Protein AF-A0A1H7XG34-F1 (afdb_monomer_lite)

Foldseek 3Di:
DPLLVVLVVVCVVVVHQLQRVQVQLVHHSVQSVCSNVVVDDQDPSNQVSVCVVVVHRSPDPPPPDD

Organism: NCBI:txid43775

Structure (mmCIF, N/CA/C/O backbone):
data_AF-A0A1H7XG34-F1
#
_entry.id   AF-A0A1H7XG34-F1
#
loop_
_atom_site.group_PDB
_atom_site.id
_atom_site.type_symbol
_atom_site.label_atom_id
_atom_site.label_alt_id
_atom_site.label_comp_id
_atom_site.label_asym_id
_atom_site.label_entity_id
_atom_site.label_seq_id
_atom_site.pdbx_PDB_ins_code
_atom_site.Cartn_x
_atom_site.Cartn_y
_atom_site.Cartn_z
_atom_site.occupancy
_atom_site.B_iso_or_equiv
_atom_site.auth_seq_id
_atom_site.auth_comp_id
_atom_site.auth_asym_id
_atom_site.auth_atom_id
_atom_site.pdbx_PDB_model_num
ATOM 1 N N . MET A 1 1 ? 0.958 -18.142 -8.688 1.00 52.12 1 MET A N 1
ATOM 2 C CA . MET A 1 1 ? 0.231 -17.315 -7.697 1.00 52.12 1 MET A CA 1
ATOM 3 C C . MET A 1 1 ? 0.223 -15.874 -8.171 1.00 52.12 1 MET A C 1
ATOM 5 O O . MET A 1 1 ? 1.222 -15.429 -8.723 1.00 52.12 1 MET A O 1
ATOM 9 N N . ASP A 1 2 ? -0.895 -15.171 -8.009 1.00 68.38 2 ASP A N 1
ATOM 10 C CA . ASP A 1 2 ? -1.041 -13.783 -8.444 1.00 68.38 2 ASP A CA 1
ATOM 11 C C . ASP A 1 2 ? -0.631 -12.830 -7.309 1.00 68.38 2 ASP A C 1
ATOM 13 O O . ASP A 1 2 ? -1.427 -12.516 -6.424 1.00 68.38 2 ASP A O 1
ATOM 17 N N . LEU A 1 3 ? 0.627 -12.375 -7.331 1.00 67.44 3 LEU A N 1
ATOM 18 C CA . LEU A 1 3 ? 1.231 -11.533 -6.286 1.00 67.44 3 LEU A CA 1
ATOM 19 C C . LEU A 1 3 ? 0.380 -10.306 -5.913 1.00 67.44 3 LEU A C 1
ATOM 21 O O . LEU A 1 3 ? 0.378 -9.887 -4.754 1.00 67.44 3 LEU A O 1
ATOM 25 N N . LYS A 1 4 ? -0.366 -9.730 -6.869 1.00 72.06 4 LYS A N 1
ATOM 26 C CA . LYS A 1 4 ? -1.246 -8.577 -6.604 1.00 72.06 4 LYS A CA 1
ATOM 27 C C . LYS A 1 4 ? -2.447 -8.975 -5.742 1.00 72.06 4 LYS A C 1
ATOM 29 O O . LYS A 1 4 ? -2.849 -8.222 -4.851 1.00 72.06 4 LYS A O 1
ATOM 34 N N . ALA A 1 5 ? -3.011 -10.156 -6.000 1.00 72.94 5 ALA A N 1
ATOM 35 C CA . ALA A 1 5 ? -4.141 -10.692 -5.260 1.00 72.94 5 ALA A CA 1
ATOM 36 C C . ALA A 1 5 ? -3.712 -11.009 -3.825 1.00 72.94 5 ALA A C 1
ATOM 38 O O . ALA A 1 5 ? -4.407 -10.619 -2.886 1.00 72.94 5 ALA A O 1
ATOM 39 N N . ASP A 1 6 ? -2.522 -11.588 -3.660 1.00 81.31 6 ASP A N 1
ATOM 40 C CA . ASP A 1 6 ? -1.954 -11.905 -2.351 1.00 81.31 6 ASP A CA 1
ATOM 41 C C . ASP A 1 6 ? -1.625 -10.642 -1.544 1.00 81.31 6 ASP A C 1
ATOM 43 O O . ASP A 1 6 ? -1.964 -10.561 -0.363 1.00 81.31 6 ASP A O 1
ATOM 47 N N . PHE A 1 7 ? -1.059 -9.608 -2.175 1.00 84.88 7 PHE A N 1
ATOM 48 C CA . PHE A 1 7 ? -0.776 -8.323 -1.524 1.00 84.88 7 PHE A CA 1
ATOM 49 C C . PHE A 1 7 ? -2.045 -7.609 -1.049 1.00 84.88 7 PHE A C 1
ATOM 51 O O . PHE A 1 7 ? -2.143 -7.206 0.114 1.00 84.88 7 PHE A O 1
ATOM 58 N N . LYS A 1 8 ? -3.056 -7.505 -1.919 1.00 89.44 8 LYS A N 1
ATOM 59 C CA . LYS A 1 8 ? -4.340 -6.884 -1.569 1.00 89.44 8 LYS A CA 1
ATOM 60 C C . LYS A 1 8 ? -5.072 -7.666 -0.480 1.00 89.44 8 LYS A C 1
ATOM 62 O O . LYS A 1 8 ? -5.648 -7.053 0.421 1.00 89.44 8 LYS A O 1
ATOM 67 N N . LYS A 1 9 ? -5.067 -9.001 -0.563 1.00 88.00 9 LYS A N 1
ATOM 68 C CA . LYS A 1 9 ? -5.676 -9.885 0.437 1.00 88.00 9 LYS A CA 1
ATOM 69 C C . LYS A 1 9 ? -5.007 -9.690 1.793 1.00 88.00 9 LYS A C 1
ATOM 71 O O . LYS A 1 9 ? -5.674 -9.288 2.738 1.00 88.00 9 LYS A O 1
ATOM 76 N N . LYS A 1 10 ? -3.684 -9.826 1.856 1.00 85.88 10 LYS A N 1
ATOM 77 C CA . LYS A 1 10 ? -2.924 -9.675 3.098 1.00 85.88 10 LYS A CA 1
ATOM 78 C C . LYS A 1 10 ? -3.082 -8.279 3.731 1.00 85.88 10 LYS A C 1
ATOM 80 O O . LYS A 1 10 ? -3.257 -8.177 4.945 1.00 85.88 10 LYS A O 1
ATOM 85 N N . ARG A 1 11 ? -3.148 -7.195 2.938 1.00 90.94 11 ARG A N 1
ATOM 86 C CA . ARG A 1 11 ? -3.481 -5.854 3.470 1.00 90.94 11 ARG A CA 1
ATOM 87 C C . ARG A 1 11 ? -4.864 -5.826 4.132 1.00 90.94 11 ARG A C 1
ATOM 89 O O . ARG A 1 11 ? -5.028 -5.210 5.188 1.00 90.94 11 ARG A O 1
ATOM 96 N N . LYS A 1 12 ? -5.864 -6.436 3.488 1.00 91.50 12 LYS A N 1
ATOM 97 C CA . LYS A 1 12 ? -7.231 -6.515 4.017 1.00 91.50 12 LYS A CA 1
ATOM 98 C C . LYS A 1 12 ? -7.312 -7.387 5.270 1.00 91.50 12 LYS A C 1
ATOM 100 O O . LYS A 1 12 ? -8.013 -6.992 6.196 1.00 91.50 12 LYS A O 1
ATOM 105 N N . ASP A 1 13 ? -6.564 -8.485 5.332 1.00 89.50 13 ASP A N 1
ATOM 106 C CA . ASP A 1 13 ? -6.492 -9.366 6.506 1.00 89.50 13 ASP A CA 1
ATOM 107 C C . ASP A 1 13 ? -5.932 -8.614 7.727 1.00 89.50 13 ASP A C 1
ATOM 109 O O . ASP A 1 13 ? -6.445 -8.741 8.838 1.00 89.50 13 ASP A O 1
ATOM 113 N N . LEU A 1 14 ? -4.964 -7.715 7.507 1.00 86.38 14 LEU A N 1
ATOM 114 C CA . LEU A 1 14 ? -4.454 -6.789 8.527 1.00 86.38 14 LEU A CA 1
ATOM 115 C C . LEU A 1 14 ? -5.382 -5.599 8.829 1.00 86.38 14 LEU A C 1
ATOM 117 O O . LEU A 1 14 ? -5.030 -4.737 9.636 1.00 86.38 14 LEU A O 1
ATOM 121 N N . LYS A 1 15 ? -6.544 -5.507 8.169 1.00 92.62 15 LYS A N 1
ATOM 122 C CA . LYS A 1 15 ? -7.506 -4.396 8.279 1.00 92.62 15 LYS A CA 1
ATOM 123 C C . LYS A 1 15 ? -6.875 -3.017 8.036 1.00 92.62 15 LYS A C 1
ATOM 125 O O . LYS A 1 15 ? -7.291 -2.016 8.616 1.00 92.62 15 LYS A O 1
ATOM 130 N N . LEU A 1 16 ? -5.875 -2.945 7.154 1.00 92.31 16 LEU A N 1
ATOM 131 C CA . LEU A 1 16 ? -5.196 -1.695 6.813 1.00 92.31 16 LEU A CA 1
ATOM 132 C C . LEU A 1 16 ? -5.836 -1.029 5.593 1.00 92.31 16 LEU A C 1
ATOM 134 O O . LEU A 1 16 ? -6.103 -1.668 4.572 1.00 92.31 16 LEU A O 1
ATOM 138 N N . SER A 1 17 ? -6.011 0.291 5.650 1.00 96.00 17 SER A N 1
ATOM 139 C CA . SER A 1 17 ? -6.256 1.084 4.443 1.00 96.00 17 SER A CA 1
ATOM 140 C C . SER A 1 17 ? -4.988 1.146 3.579 1.00 96.00 17 SER A C 1
ATOM 142 O O . SER A 1 17 ? -3.880 0.913 4.065 1.00 96.00 17 SER A O 1
ATOM 144 N N . GLN A 1 18 ? -5.123 1.485 2.293 1.00 95.25 18 GLN A N 1
ATOM 145 C CA . GLN A 1 18 ? -3.957 1.688 1.419 1.00 95.25 18 GLN A CA 1
ATOM 146 C C . GLN A 1 18 ? -3.026 2.784 1.963 1.00 95.25 18 GLN A C 1
ATOM 148 O O . GLN A 1 18 ? -1.812 2.634 1.920 1.00 95.25 18 GLN A O 1
ATOM 153 N N . ALA A 1 19 ? -3.591 3.857 2.530 1.00 95.88 19 ALA A N 1
ATOM 154 C CA . ALA A 1 19 ? -2.820 4.949 3.118 1.00 95.88 19 ALA A CA 1
ATOM 155 C C . ALA A 1 19 ? -2.093 4.513 4.399 1.00 95.88 19 ALA A C 1
ATOM 157 O O . ALA A 1 19 ? -0.936 4.871 4.601 1.00 95.88 19 ALA A O 1
ATOM 158 N N . ALA A 1 20 ? -2.744 3.706 5.243 1.00 93.62 20 ALA A N 1
ATOM 159 C CA . ALA A 1 20 ? -2.125 3.169 6.450 1.00 93.62 20 ALA A CA 1
ATOM 160 C C . ALA A 1 20 ? -0.975 2.211 6.116 1.00 93.62 20 ALA A C 1
ATOM 162 O O . ALA A 1 20 ? 0.076 2.285 6.748 1.00 93.62 20 ALA A O 1
ATOM 163 N N . LEU A 1 21 ? -1.151 1.344 5.111 1.00 92.56 21 LEU A N 1
ATOM 164 C CA . LEU A 1 21 ? -0.076 0.471 4.645 1.00 92.56 21 LEU A CA 1
ATOM 165 C C . LEU A 1 21 ? 1.071 1.282 4.034 1.00 92.56 21 LEU A C 1
ATOM 167 O O . LEU A 1 21 ? 2.214 1.069 4.421 1.00 92.56 21 LEU A O 1
ATOM 171 N N . GLY A 1 22 ? 0.768 2.249 3.163 1.00 93.38 22 GLY A N 1
ATOM 172 C CA . GLY A 1 22 ? 1.771 3.140 2.578 1.00 93.38 22 GLY A CA 1
ATOM 173 C C . GLY A 1 22 ? 2.599 3.830 3.659 1.00 93.38 22 GLY A C 1
ATOM 174 O O . GLY A 1 22 ? 3.819 3.696 3.672 1.00 93.38 22 GLY A O 1
ATOM 175 N N . LYS A 1 23 ? 1.944 4.444 4.655 1.00 93.94 23 LYS A N 1
ATOM 176 C CA . LYS A 1 23 ? 2.627 5.091 5.786 1.00 93.94 23 LYS A CA 1
ATOM 177 C C . LYS A 1 23 ? 3.574 4.139 6.523 1.00 93.94 23 LYS A C 1
ATOM 179 O O . LYS A 1 23 ? 4.663 4.552 6.902 1.00 93.94 23 LYS A O 1
ATOM 184 N N . ARG A 1 24 ? 3.180 2.876 6.721 1.00 90.44 24 ARG A N 1
ATOM 185 C CA . ARG A 1 24 ? 4.042 1.863 7.354 1.00 90.44 24 ARG A CA 1
ATOM 186 C C . ARG A 1 24 ? 5.225 1.461 6.468 1.00 90.44 24 ARG A C 1
ATOM 188 O O . ARG A 1 24 ? 6.300 1.228 7.000 1.00 90.44 24 ARG A O 1
ATOM 195 N N . MET A 1 25 ? 5.028 1.419 5.152 1.00 89.19 25 MET A N 1
ATOM 196 C CA . MET A 1 25 ? 6.068 1.142 4.153 1.00 89.19 25 MET A CA 1
ATOM 197 C C . MET A 1 25 ? 6.987 2.345 3.874 1.00 89.19 25 MET A C 1
ATOM 199 O O . MET A 1 25 ? 7.925 2.210 3.099 1.00 89.19 25 MET A O 1
ATOM 203 N N . GLY A 1 26 ? 6.709 3.531 4.430 1.00 91.31 26 GLY A N 1
ATOM 204 C CA . GLY A 1 26 ? 7.402 4.767 4.040 1.00 91.31 26 GLY A CA 1
ATOM 205 C C . GLY A 1 26 ? 7.055 5.241 2.620 1.00 91.31 26 GLY A C 1
ATOM 206 O O . GLY A 1 26 ? 7.835 5.943 1.985 1.00 91.31 26 GLY A O 1
ATOM 207 N N . ARG A 1 27 ? 5.889 4.840 2.102 1.00 92.94 27 ARG A N 1
ATOM 208 C CA . ARG A 1 27 ? 5.397 5.128 0.748 1.00 92.94 27 ARG A CA 1
ATOM 209 C C . ARG A 1 27 ? 4.069 5.883 0.808 1.00 92.94 27 ARG A C 1
ATOM 211 O O . ARG A 1 27 ? 3.376 5.891 1.825 1.00 92.94 27 ARG A O 1
ATOM 218 N N . ASP A 1 28 ? 3.674 6.505 -0.295 1.00 95.00 28 ASP A N 1
ATOM 219 C CA . ASP A 1 28 ? 2.352 7.120 -0.380 1.00 95.00 28 ASP A CA 1
ATOM 220 C C . ASP A 1 28 ? 1.243 6.080 -0.665 1.00 95.00 28 ASP A C 1
ATOM 222 O O . ASP A 1 28 ? 1.480 4.904 -0.965 1.00 95.00 28 ASP A O 1
ATOM 226 N N . ARG A 1 29 ? -0.016 6.519 -0.562 1.00 96.06 29 ARG A N 1
ATOM 227 C CA . ARG A 1 29 ? -1.194 5.691 -0.873 1.00 96.06 29 ARG A CA 1
ATOM 228 C C . ARG A 1 29 ? -1.219 5.245 -2.344 1.00 96.06 29 ARG A C 1
ATOM 230 O O . ARG A 1 29 ? -1.753 4.175 -2.645 1.00 96.06 29 ARG A O 1
ATOM 237 N N . ASN A 1 30 ? -0.705 6.068 -3.256 1.00 95.94 30 ASN A N 1
ATOM 238 C CA . ASN A 1 30 ? -0.758 5.816 -4.693 1.00 95.94 30 ASN A CA 1
ATOM 239 C C . ASN A 1 30 ? 0.192 4.679 -5.088 1.00 95.94 30 ASN A C 1
ATOM 241 O O . ASN A 1 30 ? -0.199 3.850 -5.903 1.00 95.94 30 ASN A O 1
ATOM 245 N N . HIS A 1 31 ? 1.359 4.563 -4.448 1.00 93.81 31 HIS A N 1
ATOM 246 C CA . HIS A 1 31 ? 2.278 3.429 -4.587 1.00 93.81 31 HIS A CA 1
ATOM 247 C C . HIS A 1 31 ? 1.565 2.105 -4.301 1.00 93.81 31 HIS A C 1
ATOM 249 O O . HIS A 1 31 ? 1.529 1.210 -5.143 1.00 93.81 31 HIS A O 1
ATOM 255 N N . VAL A 1 32 ? 0.879 2.022 -3.155 1.00 93.12 32 VAL A N 1
ATOM 256 C CA . VAL A 1 32 ? 0.088 0.841 -2.765 1.00 93.12 32 VAL A CA 1
ATOM 257 C C . VAL A 1 32 ? -1.035 0.568 -3.770 1.00 93.12 32 VAL A C 1
ATOM 259 O O . VAL A 1 32 ? -1.246 -0.575 -4.173 1.00 93.12 32 VAL A O 1
ATOM 262 N N . SER A 1 33 ? -1.748 1.608 -4.210 1.00 94.81 33 SER A N 1
ATOM 263 C CA . SER A 1 33 ? -2.798 1.479 -5.227 1.00 94.81 33 SER A CA 1
ATOM 264 C C . SER A 1 33 ? -2.254 0.958 -6.563 1.00 94.81 33 SER A C 1
ATOM 266 O O . SER A 1 33 ? -2.887 0.110 -7.191 1.00 94.81 33 SER A O 1
ATOM 268 N N . ASN A 1 34 ? -1.088 1.431 -7.002 1.00 93.88 34 ASN A N 1
ATOM 269 C CA . ASN A 1 34 ? -0.464 1.005 -8.252 1.00 93.88 34 ASN A CA 1
ATOM 270 C C . ASN A 1 34 ? -0.014 -0.455 -8.192 1.00 93.88 34 ASN A C 1
ATOM 272 O O . ASN A 1 34 ? -0.245 -1.188 -9.153 1.00 93.88 34 ASN A O 1
ATOM 276 N N . ILE A 1 35 ? 0.531 -0.900 -7.056 1.00 91.19 35 ILE A N 1
ATOM 277 C CA . ILE A 1 35 ? 0.859 -2.313 -6.817 1.00 91.19 35 ILE A CA 1
ATOM 278 C C . ILE A 1 35 ? -0.400 -3.183 -6.911 1.00 91.19 35 ILE A C 1
ATOM 280 O O . ILE A 1 35 ? -0.429 -4.156 -7.661 1.00 91.19 35 ILE A O 1
ATOM 284 N N . GLU A 1 36 ? -1.482 -2.815 -6.216 1.00 90.44 36 GLU A N 1
ATOM 285 C CA . GLU A 1 36 ? -2.736 -3.587 -6.237 1.00 90.44 36 GLU A CA 1
ATOM 286 C C . GLU A 1 36 ? -3.401 -3.641 -7.617 1.00 90.44 36 GLU A C 1
ATOM 288 O O . GLU A 1 36 ? -4.141 -4.580 -7.917 1.00 90.44 36 GLU A O 1
ATOM 293 N N . ARG A 1 37 ? -3.154 -2.630 -8.454 1.00 90.44 37 ARG A N 1
ATOM 294 C CA . ARG A 1 37 ? -3.619 -2.566 -9.845 1.00 90.44 37 ARG A CA 1
ATOM 295 C C . ARG A 1 37 ? -2.663 -3.249 -10.828 1.00 90.44 37 ARG A C 1
ATOM 297 O O . ARG A 1 37 ? -3.002 -3.348 -12.001 1.00 90.44 37 ARG A O 1
ATOM 304 N N . GLY A 1 38 ? -1.494 -3.704 -10.375 1.00 88.12 38 GLY A N 1
ATOM 305 C CA . GLY A 1 38 ? -0.454 -4.287 -11.226 1.00 88.12 38 GLY A CA 1
ATOM 306 C C . GLY A 1 38 ? 0.269 -3.275 -12.121 1.00 88.12 38 GLY A C 1
ATOM 307 O O . GLY A 1 38 ? 0.952 -3.673 -13.056 1.00 88.12 38 GLY A O 1
ATOM 308 N N . LEU A 1 39 ? 0.126 -1.975 -11.847 1.00 88.44 39 LEU A N 1
ATOM 309 C CA . LEU A 1 39 ? 0.801 -0.894 -12.577 1.00 88.44 39 LEU A CA 1
ATOM 310 C C . LEU A 1 39 ? 2.247 -0.690 -12.106 1.00 88.44 3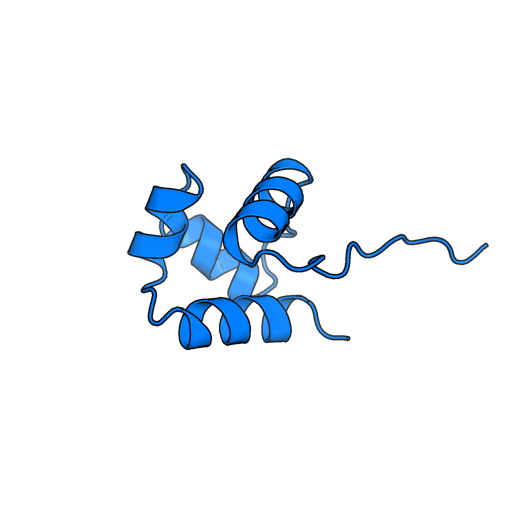9 LEU A C 1
ATOM 312 O O . LEU A 1 39 ? 3.034 -0.014 -12.761 1.00 88.44 39 LEU A O 1
ATOM 316 N N . THR A 1 40 ? 2.601 -1.238 -10.945 1.00 88.00 40 THR A N 1
ATOM 317 C CA . THR A 1 40 ? 3.940 -1.146 -10.363 1.00 88.00 40 THR A CA 1
ATOM 318 C C . THR A 1 40 ? 4.292 -2.472 -9.706 1.00 88.00 40 THR A C 1
ATOM 320 O O . THR A 1 40 ? 3.456 -3.086 -9.044 1.00 88.00 40 THR A O 1
ATOM 323 N N . ARG A 1 41 ? 5.528 -2.934 -9.906 1.00 86.06 41 ARG A N 1
ATOM 324 C CA . ARG A 1 41 ? 6.054 -4.138 -9.249 1.00 86.06 41 ARG A CA 1
ATOM 325 C C . ARG A 1 41 ? 6.593 -3.766 -7.868 1.00 86.06 41 ARG A C 1
ATOM 327 O O . ARG A 1 41 ? 7.097 -2.663 -7.684 1.00 86.06 41 ARG A O 1
ATOM 334 N N . LEU A 1 42 ? 6.503 -4.695 -6.921 1.00 84.12 42 LEU A N 1
ATOM 335 C CA . LEU A 1 42 ? 7.140 -4.552 -5.613 1.00 84.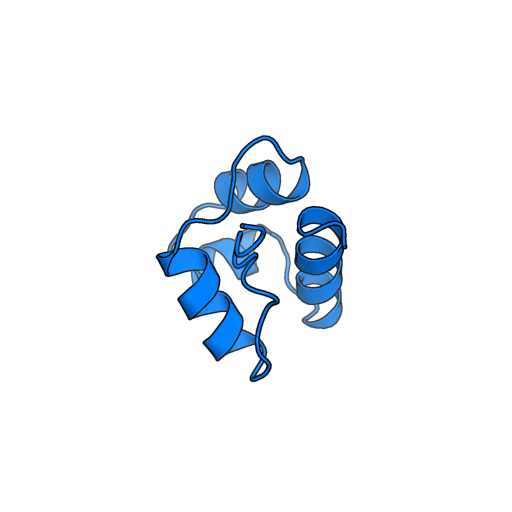12 42 LEU A CA 1
ATOM 336 C C . LEU A 1 42 ? 8.662 -4.483 -5.783 1.00 84.12 42 LEU A C 1
ATOM 338 O O . LEU A 1 42 ? 9.248 -5.309 -6.488 1.00 84.12 42 LEU A O 1
ATOM 342 N N . SER A 1 43 ? 9.292 -3.508 -5.134 1.00 86.12 43 SER A N 1
ATOM 343 C CA . SER A 1 43 ? 10.748 -3.445 -5.019 1.00 86.12 43 SER A CA 1
ATOM 344 C C . SER A 1 43 ? 11.261 -4.465 -3.996 1.00 86.12 43 SER A C 1
ATOM 346 O O . SER A 1 43 ? 10.499 -4.980 -3.176 1.00 86.12 43 SER A O 1
ATOM 348 N N . ALA A 1 44 ? 12.568 -4.742 -4.000 1.00 84.44 44 ALA A N 1
ATOM 349 C CA . ALA A 1 44 ? 13.190 -5.607 -2.992 1.00 84.44 44 ALA A CA 1
ATOM 350 C C . ALA A 1 44 ? 12.966 -5.090 -1.557 1.00 84.44 44 ALA A C 1
ATOM 352 O O . ALA A 1 44 ? 12.725 -5.876 -0.643 1.00 84.44 44 ALA A O 1
ATOM 353 N N . GLU A 1 45 ? 12.986 -3.768 -1.369 1.00 85.62 45 GLU A N 1
ATOM 354 C CA . GLU A 1 45 ? 12.682 -3.130 -0.088 1.00 85.62 45 GLU A CA 1
ATOM 355 C C . GLU A 1 45 ? 11.231 -3.382 0.341 1.00 85.62 45 GLU A C 1
ATOM 357 O O . GLU A 1 45 ? 10.987 -3.748 1.492 1.00 85.62 45 GLU A O 1
ATOM 362 N N . ASP A 1 46 ? 10.275 -3.272 -0.591 1.00 84.81 46 ASP A N 1
ATOM 363 C CA . ASP A 1 46 ? 8.873 -3.577 -0.303 1.00 84.81 46 ASP A CA 1
ATOM 364 C C . ASP A 1 46 ? 8.717 -5.045 0.130 1.00 84.81 46 ASP A C 1
ATOM 366 O O . ASP A 1 46 ? 8.034 -5.322 1.114 1.00 84.81 46 ASP A O 1
ATOM 370 N N . TYR A 1 47 ? 9.388 -5.990 -0.541 1.00 82.25 47 TYR A N 1
ATOM 371 C CA . TYR A 1 47 ? 9.367 -7.405 -0.146 1.00 82.25 47 TYR A CA 1
ATOM 372 C C . TYR A 1 47 ? 9.921 -7.632 1.264 1.00 82.25 47 TYR A C 1
ATOM 374 O O . TYR A 1 47 ? 9.282 -8.321 2.059 1.00 82.25 47 TYR A O 1
ATOM 382 N N . LEU A 1 48 ? 11.070 -7.036 1.597 1.00 82.75 48 LEU A N 1
ATOM 383 C CA . LEU A 1 48 ? 11.674 -7.143 2.931 1.00 82.75 48 LEU A CA 1
ATOM 384 C C . LEU A 1 48 ? 10.776 -6.552 4.018 1.00 82.75 48 LEU A C 1
ATOM 386 O O . LEU A 1 48 ? 10.677 -7.093 5.120 1.00 82.75 48 LEU A O 1
ATOM 390 N N . PHE A 1 49 ? 10.118 -5.434 3.722 1.00 85.25 49 PHE A N 1
ATOM 391 C CA . PHE A 1 49 ? 9.173 -4.836 4.647 1.00 85.25 49 PHE A CA 1
ATOM 392 C C . PHE A 1 49 ? 7.961 -5.748 4.880 1.00 85.25 49 PHE A C 1
ATOM 394 O O . PHE A 1 49 ? 7.560 -5.967 6.025 1.00 85.25 49 PHE A O 1
ATOM 401 N N . LEU A 1 50 ? 7.382 -6.299 3.810 1.00 80.19 50 LEU A N 1
ATOM 402 C CA . LEU A 1 50 ? 6.222 -7.184 3.907 1.00 80.19 50 LEU A CA 1
ATOM 403 C C . LEU A 1 50 ? 6.565 -8.472 4.665 1.00 80.19 50 LEU A C 1
ATOM 405 O O . LEU A 1 50 ? 5.782 -8.882 5.515 1.00 80.19 50 LEU A O 1
ATOM 409 N N . ASP A 1 51 ? 7.736 -9.063 4.426 1.00 81.81 51 ASP A N 1
ATOM 410 C CA . ASP A 1 51 ? 8.240 -10.230 5.165 1.00 81.81 51 ASP A CA 1
ATOM 411 C C . ASP A 1 51 ? 8.236 -9.987 6.686 1.00 81.81 51 ASP A C 1
ATOM 413 O O . ASP A 1 51 ? 7.651 -10.749 7.461 1.00 81.81 51 ASP A O 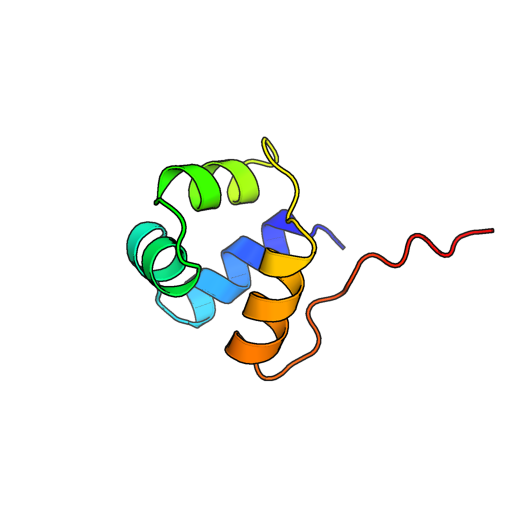1
ATOM 417 N N . LYS A 1 52 ? 8.767 -8.832 7.111 1.00 81.50 52 LYS A N 1
ATOM 418 C CA . LYS A 1 52 ? 8.750 -8.403 8.518 1.00 81.50 52 LYS A CA 1
ATOM 419 C C . LYS A 1 52 ? 7.336 -8.154 9.041 1.00 81.50 52 LYS A C 1
ATOM 421 O O . LYS A 1 52 ? 7.034 -8.507 10.180 1.00 81.50 52 LYS A O 1
ATOM 426 N N . LEU A 1 53 ? 6.474 -7.527 8.238 1.00 78.44 53 LEU A N 1
ATOM 427 C CA . LEU A 1 53 ? 5.117 -7.165 8.650 1.00 78.44 53 LEU A CA 1
ATOM 428 C C . LEU A 1 53 ? 4.223 -8.397 8.839 1.00 78.44 53 LEU A C 1
ATOM 430 O O . LEU A 1 53 ? 3.420 -8.425 9.771 1.00 78.44 53 LEU A O 1
ATOM 434 N N . TYR A 1 54 ? 4.349 -9.397 7.966 1.00 73.94 54 TYR A N 1
ATOM 435 C CA . TYR A 1 54 ? 3.499 -10.587 7.992 1.00 73.94 54 TYR A CA 1
ATOM 436 C C . TYR A 1 54 ? 4.024 -11.705 8.890 1.00 73.94 54 TYR A C 1
ATOM 438 O O . TYR A 1 54 ? 3.279 -12.651 9.124 1.00 73.94 54 TYR A O 1
ATOM 446 N N . LYS A 1 55 ? 5.261 -11.606 9.407 1.00 69.31 55 LYS A N 1
ATOM 447 C CA . LYS A 1 55 ? 5.938 -12.690 10.154 1.00 69.31 55 LYS A CA 1
ATOM 448 C C . LYS A 1 55 ? 5.954 -14.029 9.394 1.00 69.31 55 LYS A C 1
ATOM 450 O O . LYS A 1 55 ? 6.142 -15.085 9.987 1.00 69.31 55 LYS A O 1
ATOM 455 N N . GLU A 1 56 ? 5.760 -13.968 8.084 1.00 63.41 56 GLU A N 1
ATOM 456 C CA . GLU A 1 56 ? 5.690 -15.080 7.149 1.00 63.41 56 GLU A CA 1
ATOM 457 C C . GLU A 1 56 ? 6.349 -14.630 5.854 1.00 63.41 56 GLU A C 1
ATOM 459 O O . GLU A 1 56 ? 6.120 -13.501 5.401 1.00 63.41 56 GLU A O 1
ATOM 464 N N . ARG A 1 57 ? 7.088 -15.553 5.230 1.00 57.28 57 ARG A N 1
ATOM 465 C CA . ARG A 1 57 ? 7.731 -15.339 3.936 1.00 57.28 57 ARG A CA 1
ATOM 466 C C . ARG A 1 57 ? 6.680 -14.927 2.914 1.00 57.28 57 ARG A C 1
ATOM 468 O O . ARG A 1 57 ? 5.870 -15.746 2.481 1.00 57.28 57 ARG A O 1
ATOM 475 N N . PHE A 1 58 ? 6.687 -13.656 2.510 1.00 61.09 58 PHE A N 1
ATOM 476 C CA . PHE A 1 58 ? 5.991 -13.273 1.285 1.00 61.09 58 PHE A CA 1
ATOM 477 C C . PHE A 1 58 ? 6.646 -14.078 0.162 1.00 61.09 58 PHE A C 1
ATOM 479 O O . PHE A 1 58 ? 7.880 -14.121 0.148 1.00 61.09 58 PHE A O 1
ATOM 486 N N . PRO A 1 59 ? 5.895 -14.746 -0.734 1.00 57.25 59 PRO A N 1
ATOM 487 C CA . PRO A 1 59 ? 6.513 -15.498 -1.811 1.00 57.25 59 PRO A CA 1
ATOM 488 C C . PRO A 1 59 ? 7.308 -14.510 -2.659 1.00 57.25 59 PRO A C 1
ATOM 490 O O . PRO A 1 59 ? 6.763 -13.781 -3.485 1.00 57.25 59 PRO A O 1
ATOM 493 N N . ALA A 1 60 ? 8.613 -14.441 -2.400 1.00 51.78 60 ALA A N 1
ATOM 494 C CA . ALA A 1 60 ? 9.550 -13.844 -3.311 1.00 51.78 60 ALA A CA 1
ATOM 495 C C . ALA A 1 60 ? 9.395 -14.693 -4.560 1.00 51.78 60 ALA A C 1
ATOM 497 O O . ALA A 1 60 ? 9.623 -15.903 -4.517 1.00 51.78 60 ALA A O 1
ATOM 498 N N . THR A 1 61 ? 8.947 -14.090 -5.653 1.00 51.00 61 THR A N 1
ATOM 499 C CA . THR A 1 61 ? 9.182 -14.677 -6.962 1.00 51.00 61 THR A CA 1
ATOM 500 C C . THR A 1 61 ? 10.687 -14.754 -7.121 1.00 51.00 61 THR A C 1
ATOM 502 O O . THR A 1 61 ? 11.325 -13.821 -7.604 1.00 51.00 61 THR A O 1
ATOM 505 N N . VAL A 1 62 ? 11.265 -15.853 -6.655 1.00 47.19 62 VAL A N 1
ATOM 506 C CA . VAL A 1 62 ? 12.490 -16.349 -7.229 1.00 47.19 62 VAL A CA 1
ATOM 507 C C . VAL A 1 62 ? 12.040 -16.801 -8.607 1.00 47.19 62 VAL A C 1
ATOM 509 O O . VAL A 1 62 ? 11.447 -17.864 -8.767 1.00 47.19 62 VAL A O 1
ATOM 512 N N . SER A 1 63 ? 12.241 -15.941 -9.601 1.00 44.56 63 SER A N 1
ATOM 513 C CA . SER A 1 63 ? 12.510 -16.419 -10.949 1.00 44.56 63 SER A CA 1
ATOM 514 C C . SER A 1 63 ? 13.793 -17.248 -10.855 1.00 44.56 63 SER A C 1
ATOM 516 O O . SER A 1 63 ? 14.886 -16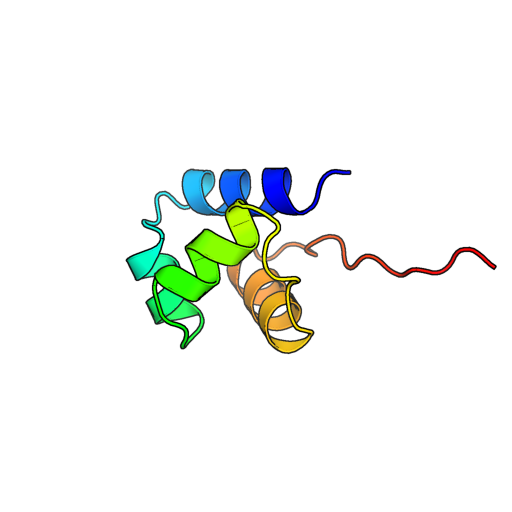.752 -11.086 1.00 44.56 63 SER A O 1
ATOM 518 N N . ALA A 1 64 ? 13.643 -18.480 -10.380 1.00 43.53 64 ALA A N 1
ATOM 519 C CA . ALA A 1 64 ? 14.552 -19.589 -10.578 1.00 43.53 64 ALA A CA 1
ATOM 520 C C . ALA A 1 64 ? 13.739 -20.624 -11.348 1.00 43.53 64 ALA A C 1
ATOM 522 O O . ALA A 1 64 ? 13.359 -21.666 -10.829 1.00 43.53 64 ALA A O 1
ATOM 523 N N . GLU A 1 65 ? 13.408 -20.269 -12.582 1.00 37.53 65 GLU A N 1
ATOM 524 C CA . GLU A 1 65 ? 13.274 -21.263 -13.631 1.00 37.53 65 GLU A CA 1
ATOM 525 C C . GLU A 1 65 ? 14.449 -21.002 -14.573 1.00 37.53 65 GLU A C 1
ATOM 527 O O . GLU A 1 65 ? 14.481 -19.961 -15.221 1.00 37.53 65 GLU A O 1
ATOM 532 N N . MET A 1 66 ? 15.410 -21.934 -14.505 1.00 35.62 66 MET A N 1
ATOM 533 C CA . MET A 1 66 ? 16.457 -22.288 -15.479 1.00 35.62 66 MET A CA 1
ATOM 534 C C . MET A 1 66 ? 17.333 -21.176 -1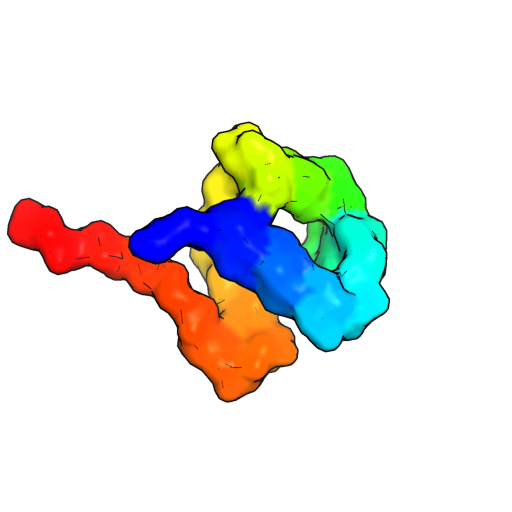6.064 1.00 35.62 66 MET A C 1
ATOM 536 O O . MET A 1 66 ? 16.890 -20.456 -16.983 1.00 35.62 66 MET A O 1
#

Radius of gyration: 11.52 Å; chains: 1; bounding box: 24×29×26 Å

pLDDT: mean 80.4, std 16.14, range [35.62, 96.06]

InterPro domains:
  IPR001387 Cro/C1-type, helix-turn-helix domain [PF01381] (8-50)
  IPR001387 Cro/C1-type, helix-turn-helix domain [PS50943] (7-45)
  IPR001387 Cro/C1-type, helix-turn-helix domain [cd00093] (7-54)
  IPR010982 Lambda repressor-like, DNA-binding domain superfamily [G3DSA:1.10.260.40] (3-56)
  IPR010982 Lambda repressor-like, DNA-binding domain superfamily [SSF47413] (5-46)

Secondary structure (DSSP, 8-state):
--HHHHHHHHHHHTT--HHHHHHHHTS-HHHHHHHHTTSSPPPHHHHHHHHHHHTS----------

Sequence (66 aa):
MDLKADFKKKRKDLKLSQAALGKRMGRDRNHVSNIERGLTRLSAEDYLFLDKLYKERFPATVSAEM

=== Feature glossary ===
A reading guide for the features in this record.

Start from the sequence.

  · Sequence gives the chain of amino acids in standard one-letter code (A=alanine, C=cysteine, …, Y=tyrosine), read N→C. It is the only feature that is directly encoded by the gene; all structural features are derived from the folded form of this sequence.

Fold it, and you get atomic coordinates and the backbone conformation that goes with them.

  · Structure coordinates are given as an mmCIF _atom_site loop: one row per atom with element, residue name, chain id, sequence number, and x/y/z position in Å. Only the four main-chain atoms per residue are included here; side chains are omitted to keep the record compact.

  · Backbone dihedral angles. Every residue except chain termini has a φ (preceding-C → N → Cα → C) and a ψ (N → Cα → C → next-N). They are reported in degrees following the IUPAC sign convention. Secondary structure is essentially a statement about which (φ, ψ) basin each residue occupies.

  · Eight-state secondary structure (DSSP): H is the canonical α-helix, G the tighter 3₁₀-helix, I the wider π-helix; E/B are β-structure, T and S are turns and bends, and '-' is everything else. DSSP derives these from the pattern of main-chain N–H···O=C hydrogen bonds, not from the sequence.

  · SS3 is a coarse helix/strand/coil call (letters a/b/c) made by the P-SEA algorithm from inter-Cα distances and dihedrals. It is less detailed than DSSP but needs only Cα positions.

Summarize the fold with a handful of shape descriptors and a per-residue structural alphabet.

  · Radius of gyration (Rg) is the root-mean-square distance of Cα atoms 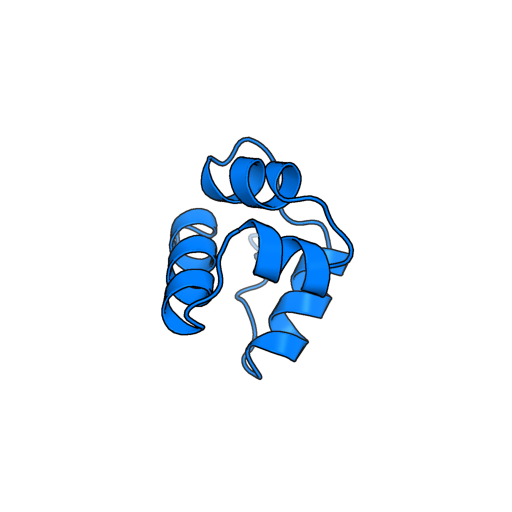from their centroid — a single number for overall size and compactness. A globular domain of N residues has Rg ≈ 2.2·N^0.38 Å; an extended or disordered chain has a much larger Rg. The Cα contact count is the number of residue pairs whose Cα atoms are within 8 Å and are more than four positions apart in sequence — a standard proxy for tertiary packing density. The bounding box is the smallest axis-aligned box enclosing all Cα atoms.

  · 3Di is Foldseek's structural alphabet. Each residue is assigned one of twenty discrete states based on how its Cα sits relative to its spatial (not sequential) neighbors. Aligning 3Di strings finds structural homologs roughly as well as full 3D superposition, but orders of magnitude faster.

  · Solvent-accessible surface area (SASA) is the area in Å² traced out by the centre of a 1.4 Å probe sphere (a water molecule) rolled over the protein's van der Waals surface (Shrake–Rupley / Lee–Richards construction). Buried residues have near-zero SASA; fully exposed residues can exceed 200 Å². The total SASA scales roughly with the number of surface residues.

Ask how reliable the model is.

  · For AlphaFold models, the B-factor field carries pLDDT — the model's own estimate of local accuracy on a 0–100 scale. Regions with pLDDT<50 should be treated as essentially unmodeled; they often correspond to intrinsically disordered segments.

  · For experimental (PDB) structures, the B-factor (temperature factor) quantifies the positional spread of each atom in the crystal — a combination of thermal vibration and static disorder — in units of Å². High B-factors mark flexible loops or poorly resolved regions; low B-factors mark the rigid, well-ordered core.

  · Predicted Aligned Error (PAE) is an AlphaFold confidence matrix: entry (i, j) is the expected error in the position of residue j, in ångströms, when the prediction is superimposed on the true structure at residue i. Low PAE within a block of residues means that block is internally rigid and well-predicted; high PAE between two blocks means their relative placement is uncertain even if each block individually is confident.

Place it in context: what it resembles, what it is annotated as, and how it looks.

  · Structural nearest neighbors (via Foldseek easy-search vs the PDB). Reported per hit: target PDB id, E-value, and alignment TM-score. A TM-score above ~0.5 is the conventional threshold for 'same fold'.

  · Functional annotations link the protein to curated databases. InterPro entries identify conserved domains and families by matching the sequence against member-database signatures (Pfam, PROSITE, CDD, …). Gene Ontology (GO) terms describe molecular function, biological process, and cellular component in a controlled vocabulary. CATH places the structure in a hierarchical fold classification (Class/Architecture/Topology/Homologous-superfamily). The organism is the source species.

  · The contact map is a binary N×N matrix image: pixel (i, j) is dark where Cα_i and Cα_j are within 8 Å and |i−j|>4. Because the |i−j|>4 filter removes local helical contacts, off-diagonal stripes parallel to the main diagonal indicate parallel β-sheets; stripes perpendicular to it indicate antiparallel β-sheets. The Ramachandran plot scatters every residue's (φ, ψ) pair against the sterically allowed regions. The PAE heatmap renders the predicted-aligned-error matrix.

  · Six rendered views show the 3D structure from the faces of a cube — i.e. along ±x, ±y, ±z. Rendering representation is drawn randomly per protein from cartoon (secondary-structure ribbons), sticks (backbone bonds), or molecular surface; coloring is either N→C rainbow (blue at the N-terminus through red at the C-terminus) or one color per chain.